Protein AF-A0A2N4YPW1-F1 (afdb_monomer_lite)

Organism: Klebsiella variicola (NCBI:txid244366)

pLDDT: mean 85.92, std 11.9, range [47.88, 98.12]

Secondary structure (DSSP, 8-state):
-------PPPPPGGGG----TTHHHHHHHHHHHHHTT-B---HHHHHHHHHHHHS--S-HHHHHHHHHHHHHHHHHHHHHHBTPPPHHHHHHSHHHHTT--HHHHHHHHHHH--HHHHHHHHHHHHHHHHHTTTS-HHHHHHHHHHHHHHGGGS----SS-------

Sequence (167 aa):
MTNTKPTATPLPLWQYWRGLGGWNFYFLVKFALLWAGYLNFHPMLNLVFLAFLLVPIPREKLHRIRHWIAIPLGFALFWHDTWLPGPETLLSQGSQIAGFSASYIWDLIVRFINWSMVGAFFVLLVLWLFISQWLRVTVFVSAMVVWLAVSPLLPAFTLWPAGQPTT

Radius of gyration: 23.13 Å; chains: 1; bounding box: 77×64×52 Å

InterPro domains:
  IPR017744 Cellulose biosynthesis protein BcsG [PF11658] (23-152)

Structure (mmCIF, N/CA/C/O backbone):
data_AF-A0A2N4YPW1-F1
#
_entry.id   AF-A0A2N4YPW1-F1
#
loop_
_atom_site.group_PDB
_atom_site.id
_atom_site.type_symbol
_atom_site.label_atom_id
_atom_site.label_alt_id
_atom_site.label_comp_id
_atom_site.label_asym_id
_atom_site.label_entity_id
_atom_site.label_seq_id
_atom_site.pdbx_PDB_ins_code
_atom_site.Cartn_x
_atom_site.Cartn_y
_atom_site.Cartn_z
_atom_site.occupancy
_atom_site.B_iso_or_equiv
_atom_site.auth_seq_id
_atom_site.auth_comp_id
_atom_site.auth_asym_id
_atom_site.auth_atom_id
_atom_site.pdbx_PDB_model_num
ATOM 1 N N . MET A 1 1 ? -47.068 27.336 13.113 1.00 47.88 1 MET A N 1
ATOM 2 C CA . MET A 1 1 ? -46.663 25.924 13.283 1.00 47.88 1 MET A CA 1
ATOM 3 C C . MET A 1 1 ? -45.148 25.853 13.145 1.00 47.88 1 MET A C 1
ATOM 5 O O . MET A 1 1 ? -44.639 25.978 12.038 1.00 47.88 1 MET A O 1
ATOM 9 N N . THR A 1 2 ? -44.416 25.791 14.257 1.00 53.31 2 THR A N 1
ATOM 10 C CA . THR A 1 2 ? -42.949 25.708 14.262 1.00 53.31 2 THR A CA 1
ATOM 11 C C . THR A 1 2 ? -42.535 24.248 14.074 1.00 53.31 2 THR A C 1
ATOM 13 O O . THR A 1 2 ? -42.841 23.395 14.898 1.00 53.31 2 THR A O 1
ATOM 16 N N . ASN A 1 3 ? -41.884 23.943 12.950 1.00 49.34 3 ASN A N 1
ATOM 17 C CA . ASN A 1 3 ? -41.341 22.615 12.665 1.00 49.34 3 ASN A CA 1
ATOM 18 C C . ASN A 1 3 ? -40.117 22.384 13.568 1.00 49.34 3 ASN A C 1
ATOM 20 O O . ASN A 1 3 ? -39.027 22.892 13.296 1.00 49.34 3 ASN A O 1
ATOM 24 N N . THR A 1 4 ? -40.290 21.657 14.669 1.00 55.31 4 THR A N 1
ATOM 25 C CA . THR A 1 4 ? -39.181 21.177 15.495 1.00 55.31 4 THR A CA 1
ATOM 26 C C . THR A 1 4 ? -38.443 20.084 14.726 1.00 55.31 4 THR A C 1
ATOM 28 O O . THR A 1 4 ? -38.897 18.947 14.631 1.00 55.31 4 THR A O 1
ATOM 31 N N . LYS A 1 5 ? -37.287 20.427 14.140 1.00 57.72 5 LYS A N 1
ATOM 32 C CA . LYS A 1 5 ? -36.353 19.422 13.618 1.00 57.72 5 LYS A CA 1
ATOM 33 C C . LYS A 1 5 ? -35.939 18.516 14.784 1.00 57.72 5 LYS A C 1
ATOM 35 O O . LYS A 1 5 ? -35.409 19.043 15.763 1.00 57.72 5 LYS A O 1
ATOM 40 N N . PRO A 1 6 ? -36.151 17.193 14.707 1.00 55.25 6 PRO A N 1
ATOM 41 C CA . PRO A 1 6 ? -35.706 16.300 15.759 1.00 55.25 6 PRO A CA 1
ATOM 42 C C . PRO A 1 6 ? -34.177 16.349 15.813 1.00 55.25 6 PRO A C 1
ATOM 44 O O . PRO A 1 6 ? -33.496 16.092 14.818 1.00 55.25 6 PRO A O 1
ATOM 47 N N . THR A 1 7 ? -33.639 16.728 16.971 1.00 59.44 7 THR A N 1
ATOM 48 C CA . THR A 1 7 ? -32.210 16.644 17.269 1.00 59.44 7 THR A CA 1
ATOM 49 C C . THR A 1 7 ? -31.810 15.176 17.176 1.00 59.44 7 THR A C 1
ATOM 51 O O . THR A 1 7 ? -32.179 14.375 18.033 1.00 59.44 7 THR A O 1
ATOM 54 N N . ALA A 1 8 ? -31.116 14.808 16.098 1.00 63.16 8 ALA A N 1
ATOM 55 C CA . ALA A 1 8 ? -30.652 13.447 15.877 1.00 63.16 8 ALA A CA 1
ATOM 56 C C . ALA A 1 8 ? -29.772 13.007 17.054 1.00 63.16 8 ALA A C 1
ATOM 58 O O . ALA A 1 8 ? -28.775 13.656 17.377 1.00 63.16 8 ALA A O 1
ATOM 59 N N . THR A 1 9 ? -30.156 11.914 17.707 1.00 66.88 9 THR A N 1
ATOM 60 C CA . THR A 1 9 ? -29.390 11.300 18.790 1.00 66.88 9 THR A CA 1
ATOM 61 C C . THR A 1 9 ? -28.016 10.892 18.244 1.00 66.88 9 THR A C 1
ATOM 63 O O . THR A 1 9 ? -27.961 10.243 17.195 1.00 66.88 9 THR A O 1
ATOM 66 N N . PRO A 1 10 ? -26.896 11.279 18.882 1.00 64.94 10 PRO A N 1
ATOM 67 C CA . PRO A 1 10 ? -25.575 10.901 18.399 1.00 64.94 10 PRO A CA 1
ATOM 68 C C . PRO A 1 10 ? -25.441 9.375 18.403 1.00 64.94 10 PRO A C 1
ATOM 70 O O . PRO A 1 10 ? -25.658 8.721 19.422 1.00 64.94 10 PRO A O 1
ATOM 73 N N . LEU A 1 11 ? -25.107 8.812 17.241 1.00 64.81 11 LEU A N 1
ATOM 74 C CA . LEU A 1 11 ? -24.926 7.374 17.065 1.00 64.81 11 LEU A CA 1
ATOM 75 C C . LEU A 1 11 ? -23.755 6.854 17.929 1.00 64.81 11 LEU A C 1
ATOM 77 O O . LEU A 1 11 ? -22.749 7.564 18.068 1.00 64.81 11 LEU A O 1
ATOM 81 N N . PRO A 1 12 ? -23.845 5.631 18.491 1.00 73.00 12 PRO A N 1
ATOM 82 C CA . PRO A 1 12 ? -22.779 5.015 19.281 1.00 73.00 12 PRO A CA 1
ATOM 83 C C . PRO A 1 12 ? -21.453 4.923 18.513 1.00 73.00 12 PRO A C 1
ATOM 85 O O . PRO A 1 12 ? -21.420 4.590 17.329 1.00 73.00 12 PRO A O 1
ATOM 88 N N . LEU A 1 13 ? -20.334 5.159 19.212 1.00 68.06 13 LEU A N 1
ATOM 89 C CA . LEU A 1 13 ? -18.996 5.288 18.612 1.00 68.06 13 LEU A CA 1
ATOM 90 C C . LEU A 1 13 ? -18.556 4.072 17.773 1.00 68.06 13 LEU A C 1
ATOM 92 O O . LEU A 1 13 ? -17.832 4.226 16.790 1.00 68.06 13 LEU A O 1
ATOM 96 N N . TRP A 1 14 ? -19.033 2.875 18.125 1.00 68.88 14 TRP A N 1
ATOM 97 C CA . TRP A 1 14 ?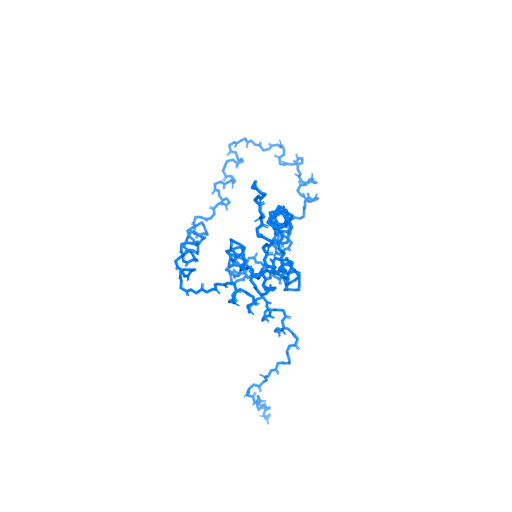 -18.825 1.627 17.381 1.00 68.88 14 TRP A CA 1
ATOM 98 C C . TRP A 1 14 ? -19.311 1.700 15.919 1.00 68.88 14 TRP A C 1
ATOM 100 O O . TRP A 1 14 ? -18.665 1.144 15.034 1.00 68.88 14 TRP A O 1
ATOM 110 N N . GLN A 1 15 ? -20.389 2.435 15.624 1.00 72.00 15 GLN A N 1
ATOM 111 C CA . GLN A 1 15 ? -20.922 2.543 14.257 1.00 72.00 15 GLN A CA 1
ATOM 112 C C . GLN A 1 15 ? -20.020 3.348 13.308 1.00 72.00 15 GLN A C 1
ATOM 114 O O . GLN A 1 15 ? -20.163 3.236 12.090 1.00 72.00 15 GLN A O 1
ATOM 119 N N . TYR A 1 16 ? -19.061 4.118 13.834 1.00 75.69 16 TYR A N 1
ATOM 120 C CA . TYR A 1 16 ? -18.086 4.846 13.014 1.00 75.69 16 TYR A CA 1
ATOM 121 C C . TYR A 1 16 ? -16.876 3.995 12.608 1.00 75.69 16 TYR A C 1
ATOM 123 O O . TYR A 1 16 ? -16.068 4.437 11.785 1.00 75.69 16 TYR A O 1
ATOM 131 N N . TRP A 1 17 ? -16.750 2.773 13.138 1.00 71.75 17 TRP A N 1
ATOM 132 C CA . TRP A 1 17 ? -15.722 1.821 12.723 1.00 71.75 17 TRP A CA 1
ATOM 133 C C . TRP A 1 17 ? -16.098 1.207 11.378 1.00 71.75 17 TRP A C 1
ATOM 135 O O . TRP A 1 17 ? -16.745 0.162 11.274 1.00 71.75 17 TRP A O 1
ATOM 145 N N . ARG A 1 18 ? -15.690 1.897 10.316 1.00 76.62 18 ARG A N 1
ATOM 146 C CA . ARG A 1 18 ? -15.803 1.416 8.940 1.00 76.62 18 ARG A CA 1
ATOM 147 C C . ARG A 1 18 ? -14.601 0.539 8.608 1.00 76.62 18 ARG A C 1
ATOM 149 O O . ARG A 1 18 ? -13.479 0.847 8.996 1.00 76.62 18 ARG A O 1
ATOM 156 N N . GLY A 1 19 ? -14.839 -0.548 7.875 1.00 79.31 19 GLY A N 1
ATOM 157 C CA . GLY A 1 19 ? -13.753 -1.377 7.349 1.00 79.31 19 GLY A CA 1
ATOM 158 C C . GLY A 1 19 ? -12.850 -0.595 6.386 1.00 79.31 19 GLY A C 1
ATOM 159 O O . GLY A 1 19 ? -13.204 0.492 5.931 1.00 79.31 19 GLY A O 1
ATOM 160 N N . LEU A 1 20 ? -11.702 -1.174 6.024 1.00 84.81 20 LEU A N 1
ATOM 161 C CA . LEU A 1 20 ? -10.720 -0.542 5.128 1.00 84.81 20 LEU A CA 1
ATOM 162 C C . LEU A 1 20 ? -11.257 -0.254 3.712 1.00 84.81 20 LEU A C 1
ATOM 164 O O . LEU A 1 20 ? -10.650 0.514 2.968 1.00 84.81 20 LEU A O 1
ATOM 168 N N . GLY A 1 21 ? -12.375 -0.867 3.310 1.00 88.38 21 GLY A N 1
ATOM 169 C CA . GLY A 1 21 ? -12.915 -0.729 1.956 1.00 88.38 21 GLY A CA 1
ATOM 170 C C . GLY A 1 21 ? -11.899 -1.197 0.910 1.00 88.38 21 GLY A C 1
ATOM 171 O O . GLY A 1 21 ? -11.329 -2.281 1.048 1.00 88.38 21 GLY A O 1
ATOM 172 N N . GLY A 1 22 ? -11.640 -0.366 -0.104 1.00 90.44 22 GLY A N 1
ATOM 173 C CA . GLY A 1 22 ? -10.656 -0.646 -1.158 1.00 90.44 22 GLY A CA 1
ATOM 174 C C . GLY A 1 22 ? -9.214 -0.793 -0.659 1.00 90.44 22 GLY A C 1
ATOM 175 O O . GLY A 1 22 ? -8.416 -1.474 -1.296 1.00 90.44 22 GLY A O 1
ATOM 176 N N . TRP A 1 23 ? -8.881 -0.261 0.522 1.00 94.94 23 TRP A N 1
ATOM 177 C CA . TRP A 1 23 ? -7.551 -0.450 1.108 1.00 94.94 23 TRP A CA 1
ATOM 178 C C . TRP A 1 23 ? -7.258 -1.905 1.494 1.00 94.94 23 TRP A C 1
ATOM 180 O O . TRP A 1 23 ? -6.093 -2.278 1.591 1.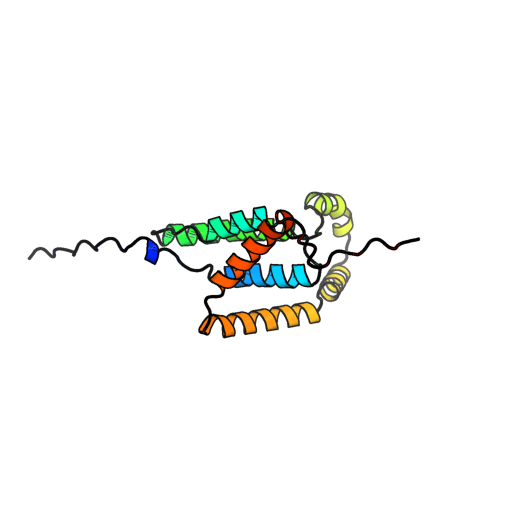00 94.94 23 TRP A O 1
ATOM 190 N N . ASN A 1 24 ? -8.285 -2.751 1.656 1.00 95.94 24 ASN A N 1
ATOM 191 C CA . ASN A 1 24 ? -8.073 -4.192 1.815 1.00 95.94 24 ASN A CA 1
ATOM 192 C C . ASN A 1 24 ? -7.306 -4.764 0.620 1.00 95.94 24 ASN A C 1
ATOM 194 O O . ASN A 1 24 ? -6.357 -5.517 0.803 1.00 95.94 24 ASN A O 1
ATOM 198 N N . PHE A 1 25 ? -7.691 -4.365 -0.593 1.00 96.88 25 PHE A N 1
ATOM 199 C CA . PHE A 1 25 ? -7.056 -4.840 -1.812 1.00 96.88 25 PHE A CA 1
ATOM 200 C C . PHE A 1 25 ? -5.599 -4.378 -1.915 1.00 96.88 25 PHE A C 1
ATOM 202 O O . PHE A 1 25 ? -4.733 -5.177 -2.251 1.00 96.88 25 PHE A O 1
ATOM 209 N N . TYR A 1 26 ? -5.302 -3.136 -1.521 1.00 96.69 26 TYR A N 1
ATOM 210 C CA . TYR A 1 26 ? -3.925 -2.633 -1.429 1.00 96.69 26 TYR A CA 1
ATOM 211 C C . TYR A 1 26 ? -3.030 -3.534 -0.561 1.00 96.69 26 TYR A C 1
ATOM 213 O O . TYR A 1 26 ? -1.944 -3.923 -0.990 1.00 96.69 26 TYR A O 1
ATOM 221 N N . PHE A 1 27 ? -3.491 -3.917 0.634 1.00 97.19 27 PHE A N 1
ATOM 222 C CA . PHE A 1 27 ? -2.723 -4.818 1.496 1.00 97.19 27 PHE A CA 1
ATOM 223 C C . PHE A 1 27 ? -2.644 -6.239 0.930 1.00 97.19 27 PHE A C 1
ATOM 225 O O . PHE A 1 27 ? -1.578 -6.839 0.991 1.00 97.19 27 PHE A O 1
ATOM 232 N N . LEU A 1 28 ? -3.716 -6.765 0.327 1.00 97.56 28 LEU A N 1
ATOM 233 C CA . LEU A 1 28 ? -3.682 -8.074 -0.340 1.00 97.56 28 LEU A CA 1
ATOM 234 C C . LEU A 1 28 ? -2.642 -8.123 -1.463 1.00 97.56 28 LEU A C 1
ATOM 236 O O . LEU A 1 28 ? -1.898 -9.095 -1.556 1.00 97.56 28 LEU A O 1
ATOM 240 N N . VAL A 1 29 ? -2.548 -7.064 -2.271 1.00 97.31 29 VAL A N 1
ATOM 241 C CA . VAL A 1 29 ? -1.513 -6.934 -3.305 1.00 97.31 29 VAL A CA 1
ATOM 242 C C . VAL A 1 29 ? -0.127 -6.931 -2.668 1.00 97.31 29 VAL A C 1
ATOM 244 O O . VAL A 1 29 ? 0.740 -7.681 -3.110 1.00 97.31 29 VAL A O 1
ATOM 247 N N . LYS A 1 30 ? 0.082 -6.163 -1.589 1.00 96.69 30 LYS A N 1
ATOM 248 C CA . LYS A 1 30 ? 1.352 -6.200 -0.847 1.00 96.69 30 LYS A CA 1
ATOM 249 C C . LYS A 1 30 ? 1.687 -7.596 -0.339 1.00 96.69 30 LYS A C 1
ATOM 251 O O . LYS A 1 30 ? 2.821 -8.028 -0.472 1.00 96.69 30 LYS A O 1
ATOM 256 N N . PHE A 1 31 ? 0.724 -8.319 0.214 1.00 96.75 31 PHE A N 1
ATOM 257 C CA . PHE A 1 31 ? 0.963 -9.668 0.717 1.00 96.75 31 PHE A CA 1
ATOM 258 C C . PHE A 1 31 ? 1.291 -10.659 -0.396 1.00 96.75 31 PHE A C 1
ATOM 260 O O . PHE A 1 31 ? 2.207 -11.459 -0.232 1.00 96.75 31 PHE A O 1
ATOM 267 N N . ALA A 1 32 ? 0.603 -10.578 -1.536 1.00 95.94 32 ALA A N 1
ATOM 268 C CA . ALA A 1 32 ? 0.917 -11.396 -2.703 1.00 95.94 32 ALA A CA 1
ATOM 269 C C . ALA A 1 32 ? 2.336 -11.115 -3.221 1.00 95.94 32 ALA A C 1
ATOM 271 O O . ALA A 1 32 ? 3.082 -12.046 -3.518 1.00 95.94 32 ALA A O 1
ATOM 272 N N . LEU A 1 33 ? 2.736 -9.842 -3.274 1.00 95.00 33 LEU A N 1
ATOM 273 C CA . LEU A 1 33 ? 4.078 -9.444 -3.698 1.00 95.00 33 LEU A CA 1
ATOM 274 C C . LEU A 1 33 ? 5.157 -9.819 -2.679 1.00 95.00 33 LEU A C 1
ATOM 276 O O . LEU A 1 33 ? 6.226 -10.265 -3.078 1.00 95.00 33 LEU A O 1
ATOM 280 N N . LEU A 1 34 ? 4.878 -9.681 -1.382 1.00 95.12 34 LEU A N 1
ATOM 281 C CA . LEU A 1 34 ? 5.755 -10.147 -0.308 1.00 95.12 34 LEU A CA 1
ATOM 282 C C . LEU A 1 34 ? 5.973 -11.658 -0.409 1.00 95.12 34 LEU A C 1
ATOM 284 O O . LEU A 1 34 ? 7.109 -12.116 -0.377 1.00 95.12 34 LEU A O 1
ATOM 288 N N . TRP A 1 35 ? 4.894 -12.423 -0.583 1.00 94.25 35 TRP A N 1
ATOM 289 C CA . TRP A 1 35 ? 4.960 -13.874 -0.750 1.00 94.25 35 TRP A CA 1
ATOM 290 C C . TRP A 1 35 ? 5.750 -14.278 -2.002 1.00 94.25 35 TRP A C 1
ATOM 292 O O . TRP A 1 35 ? 6.518 -15.234 -1.963 1.00 94.25 35 TRP A O 1
ATOM 302 N N . ALA A 1 36 ? 5.620 -13.513 -3.087 1.00 93.06 36 ALA A N 1
ATOM 303 C CA . ALA A 1 36 ? 6.393 -13.702 -4.311 1.00 93.06 36 ALA A CA 1
ATOM 304 C C . ALA A 1 36 ? 7.837 -13.151 -4.241 1.00 93.06 36 ALA A C 1
ATOM 306 O O . ALA A 1 36 ? 8.574 -13.266 -5.216 1.00 93.06 36 ALA A O 1
ATOM 307 N N . GLY A 1 37 ? 8.255 -12.555 -3.116 1.00 91.81 37 GLY A N 1
ATOM 308 C CA . GLY A 1 37 ? 9.614 -12.034 -2.912 1.00 91.81 37 GLY A CA 1
ATOM 309 C C . GLY A 1 37 ? 9.892 -10.654 -3.523 1.00 91.81 37 GLY A C 1
ATOM 310 O O . GLY A 1 37 ? 11.037 -10.213 -3.530 1.00 91.81 37 GLY A O 1
ATOM 311 N N . TYR A 1 38 ? 8.871 -9.943 -4.010 1.00 90.75 38 TYR A N 1
ATOM 312 C CA . TYR A 1 38 ? 9.007 -8.622 -4.643 1.00 90.75 38 TYR A CA 1
ATOM 313 C C . TYR A 1 38 ? 8.984 -7.442 -3.667 1.00 90.75 38 TYR A C 1
ATOM 315 O O . TYR A 1 38 ? 9.208 -6.311 -4.091 1.00 90.75 38 TYR A O 1
ATOM 323 N N . LEU A 1 39 ? 8.712 -7.662 -2.379 1.00 93.69 39 LEU A N 1
ATOM 324 C CA . LEU A 1 39 ? 8.688 -6.599 -1.370 1.00 93.69 39 LEU A CA 1
ATOM 325 C C . LEU A 1 39 ? 9.579 -6.935 -0.180 1.00 93.69 39 LEU A C 1
ATOM 327 O O . LEU A 1 39 ? 9.585 -8.066 0.304 1.00 93.69 39 LEU A O 1
ATOM 331 N N . ASN A 1 40 ? 10.252 -5.911 0.333 1.00 92.50 40 ASN A N 1
ATOM 332 C CA . ASN A 1 40 ? 10.837 -5.902 1.663 1.00 92.50 40 ASN A CA 1
ATOM 333 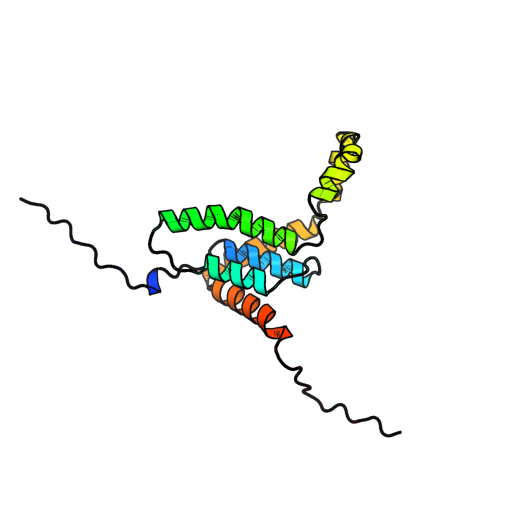C C . ASN A 1 40 ? 9.842 -5.206 2.602 1.00 92.50 40 ASN A C 1
ATOM 335 O O . ASN A 1 40 ? 9.833 -3.987 2.758 1.00 92.50 40 ASN A O 1
ATOM 339 N N . PHE A 1 41 ? 8.893 -5.982 3.122 1.00 92.12 41 PHE A N 1
ATOM 340 C CA . PHE A 1 41 ? 7.746 -5.439 3.842 1.00 92.12 41 PHE A CA 1
ATOM 341 C C . PHE A 1 41 ? 8.150 -4.905 5.218 1.00 92.12 41 PHE A C 1
ATOM 343 O O . PHE A 1 41 ? 8.600 -5.679 6.058 1.00 92.12 41 PHE A O 1
ATOM 350 N N . HIS A 1 42 ? 7.911 -3.616 5.478 1.00 94.12 42 HIS A N 1
ATOM 351 C CA . HIS A 1 42 ? 8.162 -2.989 6.779 1.00 94.12 42 HIS A CA 1
ATOM 352 C C . HIS A 1 42 ? 6.904 -3.064 7.658 1.00 94.12 42 HIS A C 1
ATOM 354 O O . HIS A 1 42 ? 5.987 -2.243 7.492 1.00 94.12 42 HIS A O 1
ATOM 360 N N . PRO A 1 43 ? 6.813 -4.000 8.624 1.00 93.06 43 PRO A N 1
ATOM 361 C CA . PRO A 1 43 ? 5.546 -4.277 9.291 1.00 93.06 43 PRO A CA 1
ATOM 362 C C . PRO A 1 43 ? 5.061 -3.115 10.154 1.00 93.06 43 PRO A C 1
ATOM 364 O O . PRO A 1 43 ? 3.874 -2.809 10.154 1.00 93.06 43 PRO A O 1
ATOM 367 N N . MET A 1 44 ? 5.975 -2.420 10.840 1.00 93.94 44 MET A N 1
ATOM 368 C CA . MET A 1 44 ? 5.622 -1.320 11.741 1.00 93.94 44 MET A CA 1
ATOM 369 C C . MET A 1 44 ? 5.018 -0.127 10.986 1.00 93.94 44 MET A C 1
ATOM 371 O O . MET A 1 44 ? 3.978 0.393 11.382 1.00 93.94 44 MET A O 1
ATOM 375 N N . LEU A 1 45 ? 5.616 0.277 9.860 1.00 94.50 45 LEU A N 1
ATOM 376 C CA . LEU A 1 45 ? 5.087 1.373 9.038 1.00 94.50 45 LEU A CA 1
ATOM 377 C C . LEU A 1 45 ? 3.722 1.015 8.437 1.00 94.50 45 LEU A C 1
ATOM 379 O O . LEU A 1 45 ? 2.800 1.832 8.439 1.00 94.50 45 LEU A O 1
ATOM 383 N N . ASN A 1 46 ? 3.561 -0.231 7.984 1.00 96.38 46 ASN A N 1
ATOM 384 C CA . ASN A 1 46 ? 2.284 -0.734 7.485 1.00 96.38 46 ASN A CA 1
ATOM 385 C C . ASN A 1 46 ? 1.225 -0.849 8.593 1.00 96.38 46 ASN A C 1
ATOM 387 O O . ASN A 1 46 ? 0.053 -0.585 8.327 1.00 96.38 46 ASN A O 1
ATOM 391 N N . LEU A 1 47 ? 1.617 -1.162 9.831 1.00 95.25 47 LEU A N 1
ATOM 392 C CA . LEU A 1 47 ? 0.731 -1.181 10.996 1.00 95.25 47 LEU A CA 1
ATOM 393 C C . LEU A 1 47 ? 0.266 0.230 11.376 1.00 95.25 47 LEU A C 1
ATOM 395 O O . LEU A 1 47 ? -0.922 0.435 11.618 1.00 95.25 47 LEU A O 1
ATOM 399 N N . VAL A 1 48 ? 1.166 1.217 11.369 1.00 95.50 48 VAL A N 1
ATOM 400 C CA . VAL A 1 48 ? 0.811 2.629 11.597 1.00 95.50 48 VAL A CA 1
ATOM 401 C C . VAL A 1 48 ? -0.141 3.128 10.508 1.00 95.50 48 VAL A C 1
ATOM 403 O O . VAL A 1 48 ? -1.150 3.767 10.813 1.00 95.50 48 VAL A O 1
ATOM 406 N N . PHE A 1 49 ? 0.121 2.790 9.243 1.00 96.50 49 PHE A N 1
ATOM 407 C CA . PHE A 1 49 ? -0.770 3.134 8.136 1.00 96.50 49 PHE A CA 1
ATOM 408 C C . PHE A 1 49 ? -2.142 2.452 8.258 1.00 96.50 49 PHE A C 1
ATOM 410 O O . PHE A 1 49 ? -3.177 3.098 8.087 1.00 96.50 49 PHE A O 1
ATOM 417 N N . LEU A 1 50 ? -2.170 1.169 8.624 1.00 96.06 50 LEU A N 1
ATOM 418 C CA . LEU A 1 50 ? -3.399 0.430 8.910 1.00 96.06 50 LEU A CA 1
ATOM 419 C C . LEU A 1 50 ? -4.204 1.097 10.035 1.00 96.06 50 LEU A C 1
ATOM 421 O O . LEU A 1 50 ? -5.409 1.311 9.884 1.00 96.06 50 LEU A O 1
ATOM 425 N N . ALA A 1 51 ? -3.543 1.459 11.137 1.00 93.44 51 ALA A N 1
ATOM 426 C CA . ALA A 1 51 ? -4.168 2.150 12.258 1.00 93.44 51 ALA A CA 1
ATOM 427 C C . ALA A 1 51 ? -4.767 3.487 11.803 1.00 93.44 51 ALA A C 1
ATOM 429 O O . ALA A 1 51 ? -5.948 3.735 12.038 1.00 93.44 51 ALA A O 1
ATOM 430 N N . PHE A 1 52 ? -4.008 4.297 11.058 1.00 93.44 52 PHE A N 1
ATOM 431 C CA . PHE A 1 52 ? -4.483 5.554 10.474 1.00 93.44 52 PHE A CA 1
ATOM 432 C C . PHE A 1 52 ? -5.753 5.378 9.620 1.00 93.44 52 PHE A C 1
ATOM 434 O O . PHE A 1 52 ? -6.679 6.191 9.699 1.00 93.44 52 PHE A O 1
ATOM 441 N N . LEU A 1 53 ? -5.837 4.302 8.834 1.00 92.12 53 LEU A N 1
ATOM 442 C CA . LEU A 1 53 ? -7.015 3.993 8.018 1.00 92.12 53 LEU A CA 1
ATOM 443 C C . LEU A 1 53 ? -8.222 3.517 8.840 1.00 92.12 53 LEU A C 1
ATOM 445 O O . LEU A 1 53 ? -9.363 3.804 8.462 1.00 92.12 53 LEU A O 1
ATOM 449 N N . LEU A 1 54 ? -7.986 2.800 9.939 1.00 90.69 54 LEU A N 1
ATOM 450 C CA . LEU A 1 54 ? -9.031 2.234 10.796 1.00 90.69 54 LEU A CA 1
ATOM 451 C C . LEU A 1 54 ? -9.609 3.223 11.808 1.00 90.69 54 LEU A C 1
ATOM 453 O O . LEU A 1 54 ? -10.734 3.000 12.256 1.00 90.69 54 LEU A O 1
ATOM 457 N N . VAL A 1 55 ? -8.888 4.299 12.147 1.00 88.12 55 VAL A N 1
ATOM 458 C CA . VAL A 1 55 ? -9.367 5.306 13.107 1.00 88.12 55 VAL A CA 1
ATOM 459 C C . VAL A 1 55 ? -10.797 5.749 12.735 1.00 88.12 55 VAL A C 1
ATOM 461 O O . VAL A 1 55 ? -11.023 6.217 11.606 1.00 88.12 55 VAL A O 1
ATOM 464 N N . PRO A 1 56 ? -11.773 5.594 13.655 1.00 82.06 56 PRO A N 1
ATOM 465 C CA . PRO A 1 56 ? -13.163 5.953 13.406 1.00 82.06 56 PRO A CA 1
ATOM 466 C C . PRO A 1 56 ? -13.305 7.477 13.367 1.00 82.06 56 PRO A C 1
ATOM 468 O O . PRO A 1 56 ? -12.882 8.181 14.283 1.00 82.06 56 PRO A O 1
ATOM 471 N N . ILE A 1 57 ? -13.915 8.008 12.306 1.00 79.50 57 ILE A N 1
ATOM 472 C CA . ILE A 1 57 ? -14.074 9.453 12.109 1.00 79.50 57 ILE A CA 1
ATOM 473 C C . ILE A 1 57 ? -15.555 9.766 11.858 1.00 79.50 57 ILE A C 1
ATOM 475 O O . ILE A 1 57 ? -16.040 9.510 10.771 1.00 79.50 57 ILE A O 1
ATOM 479 N N . PRO A 1 58 ? -16.299 10.389 12.785 1.00 72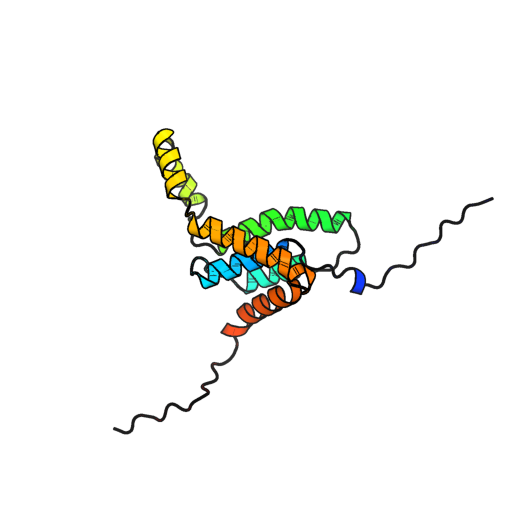.44 58 PRO A N 1
ATOM 480 C CA . PRO A 1 58 ? -17.747 10.573 12.619 1.00 72.44 58 PRO A CA 1
ATOM 481 C C . PRO A 1 58 ? -18.184 11.423 11.413 1.00 72.44 58 PRO A C 1
ATOM 483 O O . PRO A 1 58 ? -19.318 11.327 10.952 1.00 72.44 58 PRO A O 1
ATOM 486 N N . ARG A 1 59 ? -17.305 12.298 10.902 1.00 80.44 59 ARG A N 1
ATOM 487 C CA . ARG A 1 59 ? -17.625 13.251 9.827 1.00 80.44 59 ARG A CA 1
ATOM 488 C C . ARG A 1 59 ? -17.268 12.692 8.448 1.00 80.44 59 ARG A C 1
ATOM 490 O O . ARG A 1 59 ? -16.091 12.509 8.140 1.00 80.44 59 ARG A O 1
ATOM 497 N N . GLU A 1 60 ? -18.255 12.603 7.555 1.00 77.06 60 GLU A N 1
ATOM 498 C CA . GLU A 1 60 ? -18.076 12.141 6.163 1.00 77.06 60 GLU A CA 1
ATOM 499 C C . GLU A 1 60 ? -17.015 12.921 5.371 1.00 77.06 60 GLU A C 1
ATOM 501 O O . GLU A 1 60 ? -16.223 12.348 4.623 1.00 77.06 60 GLU A O 1
ATOM 506 N N . LYS A 1 61 ? -16.954 14.248 5.551 1.00 82.88 61 LYS A N 1
ATOM 507 C CA . LYS A 1 61 ? -15.942 15.084 4.883 1.00 82.88 61 LYS A CA 1
ATOM 508 C C . LYS A 1 61 ? -14.525 14.696 5.304 1.00 82.88 61 LYS A C 1
ATOM 510 O O . LYS A 1 61 ? -13.630 14.618 4.469 1.00 82.88 61 LYS A O 1
ATOM 515 N N . LEU A 1 62 ? -14.339 14.421 6.593 1.00 81.50 62 LEU A N 1
ATOM 516 C CA . LEU A 1 62 ? -13.039 14.089 7.164 1.00 81.50 62 LEU A CA 1
ATOM 517 C C . LEU A 1 62 ? -12.622 12.659 6.784 1.00 81.50 62 LEU A C 1
ATOM 519 O O . LEU A 1 62 ? -11.453 12.417 6.497 1.00 81.50 62 LEU A O 1
ATOM 523 N N . HIS A 1 63 ? -13.589 11.750 6.626 1.00 81.12 63 HIS A N 1
ATOM 524 C CA . HIS A 1 63 ? -13.356 10.463 5.973 1.00 81.12 63 HIS A CA 1
ATOM 525 C C . HIS A 1 63 ? -12.846 10.615 4.538 1.00 81.12 63 HIS A C 1
ATOM 527 O O . HIS A 1 63 ? -11.888 9.942 4.164 1.00 81.12 63 HIS A O 1
ATOM 533 N N . ARG A 1 64 ? -13.449 11.485 3.720 1.00 84.50 64 ARG A N 1
ATOM 534 C CA . ARG A 1 64 ? -12.989 11.693 2.338 1.00 84.50 64 ARG A CA 1
ATOM 535 C C . ARG A 1 64 ? -11.573 12.269 2.301 1.00 84.50 64 ARG A C 1
ATOM 537 O O . ARG A 1 64 ? -10.735 11.746 1.575 1.00 84.50 64 ARG A O 1
ATOM 544 N N . ILE A 1 65 ? -11.296 13.283 3.125 1.00 87.19 65 ILE A N 1
ATOM 545 C CA . ILE A 1 65 ? -9.958 13.886 3.259 1.00 87.19 65 ILE A CA 1
ATOM 546 C C . ILE A 1 65 ? -8.920 12.833 3.664 1.00 87.19 65 ILE A C 1
ATOM 548 O O . ILE A 1 65 ? -7.851 12.778 3.065 1.00 87.19 65 ILE A O 1
ATOM 552 N N . ARG A 1 66 ? -9.250 11.940 4.608 1.00 89.25 66 ARG A N 1
ATOM 553 C CA . ARG A 1 66 ? -8.365 10.831 4.990 1.00 89.25 66 ARG A CA 1
ATOM 554 C C . ARG A 1 66 ? -7.961 9.988 3.785 1.00 89.25 66 ARG A C 1
ATOM 556 O O . ARG A 1 66 ? -6.793 9.660 3.671 1.00 89.25 66 ARG A O 1
ATOM 563 N N . HIS A 1 67 ? -8.888 9.650 2.887 1.00 89.00 67 HIS A N 1
ATOM 564 C CA . HIS A 1 67 ? -8.553 8.856 1.698 1.00 89.00 67 HIS A CA 1
ATOM 565 C C . HIS A 1 67 ? -7.675 9.639 0.720 1.00 89.00 67 HIS A C 1
ATOM 567 O O . HIS A 1 67 ? -6.728 9.071 0.189 1.00 89.00 67 HIS A O 1
ATOM 573 N N . TRP A 1 68 ? -7.921 10.940 0.548 1.00 91.19 68 TRP A N 1
ATOM 574 C CA . TRP A 1 68 ? -7.060 11.804 -0.264 1.00 91.19 68 TRP A CA 1
ATOM 575 C C . TRP A 1 68 ? -5.626 11.887 0.257 1.00 91.19 68 TRP A C 1
ATOM 577 O O . TRP A 1 68 ? -4.709 11.899 -0.550 1.00 91.19 68 TRP A O 1
ATOM 587 N N . ILE A 1 69 ? -5.430 11.907 1.578 1.00 92.31 69 ILE A N 1
ATOM 588 C CA . ILE A 1 69 ? -4.098 11.872 2.208 1.00 92.31 69 ILE A CA 1
ATOM 589 C C . ILE A 1 69 ? -3.516 10.452 2.185 1.00 92.31 69 ILE A C 1
ATOM 591 O O . ILE A 1 69 ? -2.317 10.259 2.005 1.00 92.31 69 ILE A O 1
ATOM 595 N N . ALA A 1 70 ? -4.364 9.440 2.349 1.00 93.31 70 ALA A N 1
ATOM 596 C CA . ALA A 1 70 ? -3.939 8.052 2.368 1.00 93.31 70 ALA A CA 1
ATOM 597 C C . ALA A 1 70 ? -3.431 7.581 1.004 1.00 93.31 70 ALA A C 1
ATOM 599 O O . ALA A 1 70 ? -2.531 6.757 0.982 1.00 93.31 70 ALA A O 1
ATOM 600 N N . ILE A 1 71 ? -3.960 8.090 -0.115 1.00 94.38 71 ILE A N 1
ATOM 601 C CA . ILE A 1 71 ? -3.482 7.756 -1.470 1.00 94.38 71 ILE A CA 1
ATOM 602 C C . ILE A 1 71 ? -1.976 8.035 -1.636 1.00 94.38 71 ILE A C 1
ATOM 604 O O . ILE A 1 71 ? -1.242 7.078 -1.890 1.00 94.38 71 ILE A O 1
ATOM 608 N N . PRO A 1 72 ? -1.473 9.275 -1.460 1.00 95.31 72 PRO A N 1
ATOM 609 C CA . PRO A 1 72 ? -0.047 9.553 -1.590 1.00 95.31 72 PRO A CA 1
ATOM 610 C C . PRO A 1 72 ? 0.773 8.842 -0.512 1.00 95.31 72 PRO A C 1
ATOM 612 O O . PRO A 1 72 ? 1.841 8.322 -0.820 1.00 95.31 72 PRO A O 1
ATOM 615 N N . LEU A 1 73 ? 0.269 8.744 0.724 1.00 95.12 73 LEU A N 1
ATOM 616 C CA . LEU A 1 73 ? 0.973 8.041 1.800 1.00 95.12 73 LEU A CA 1
ATOM 617 C C . LEU A 1 73 ? 1.112 6.537 1.518 1.00 95.12 73 LEU A C 1
ATOM 619 O O . LEU A 1 73 ? 2.172 5.959 1.729 1.00 95.12 73 LEU A O 1
ATOM 623 N N . GLY A 1 74 ? 0.055 5.910 1.008 1.00 95.12 74 GLY A N 1
ATOM 624 C CA . GLY A 1 74 ? 0.038 4.507 0.615 1.00 95.12 74 GLY A CA 1
ATOM 625 C C . GLY A 1 74 ? 0.959 4.247 -0.571 1.00 95.12 74 GLY A C 1
ATOM 626 O O . GLY A 1 74 ? 1.699 3.270 -0.552 1.00 95.12 74 GLY A O 1
ATOM 627 N N . PHE A 1 75 ? 0.984 5.139 -1.565 1.00 94.75 75 PHE A N 1
ATOM 628 C CA . PHE A 1 75 ? 1.931 5.032 -2.675 1.00 94.75 75 PHE A CA 1
ATOM 629 C C . PHE A 1 75 ? 3.383 5.163 -2.200 1.00 94.75 75 PHE A C 1
ATOM 631 O O . PHE A 1 75 ? 4.206 4.312 -2.525 1.00 94.75 75 PHE A O 1
ATOM 638 N N . ALA A 1 76 ? 3.686 6.172 -1.378 1.00 93.06 76 ALA A N 1
ATOM 639 C CA . ALA A 1 76 ? 5.020 6.368 -0.813 1.00 93.06 76 ALA A CA 1
ATOM 640 C C . ALA A 1 76 ? 5.465 5.160 0.023 1.00 93.06 76 ALA A C 1
ATOM 642 O O . ALA A 1 76 ? 6.583 4.674 -0.131 1.00 93.06 76 ALA A O 1
ATOM 643 N N . LEU A 1 77 ? 4.573 4.625 0.859 1.00 94.94 77 LEU A N 1
ATOM 644 C CA . LEU A 1 77 ? 4.860 3.446 1.668 1.00 94.94 77 LEU A CA 1
ATOM 645 C C . LEU A 1 77 ? 5.034 2.183 0.812 1.00 94.94 77 LEU A C 1
ATOM 647 O O . LEU A 1 77 ? 5.868 1.341 1.120 1.00 94.94 77 LEU A O 1
ATOM 651 N N . PHE A 1 78 ? 4.252 2.023 -0.255 1.00 95.12 78 PHE A N 1
ATOM 652 C CA . PHE A 1 78 ? 4.419 0.918 -1.198 1.00 95.12 78 PHE A CA 1
ATOM 653 C C . PHE A 1 78 ? 5.756 1.007 -1.938 1.00 95.12 78 PHE A C 1
ATOM 655 O O . PHE A 1 78 ? 6.455 0.002 -2.042 1.00 95.12 78 PHE A O 1
ATOM 662 N N . TRP A 1 79 ? 6.135 2.202 -2.398 1.00 92.31 79 TRP A N 1
ATOM 663 C CA . TRP A 1 79 ? 7.435 2.443 -3.023 1.00 92.31 79 TRP A CA 1
ATOM 664 C C . TRP A 1 79 ? 8.578 2.116 -2.063 1.00 92.31 79 TRP A C 1
ATOM 666 O O . TRP A 1 79 ? 9.503 1.414 -2.447 1.00 92.31 79 TRP A O 1
ATOM 676 N N . HIS A 1 80 ? 8.470 2.558 -0.808 1.00 91.94 80 HIS A N 1
ATOM 677 C CA . HIS A 1 80 ? 9.451 2.279 0.241 1.00 91.94 80 HIS A CA 1
ATOM 678 C C . HIS A 1 80 ? 9.591 0.782 0.559 1.00 91.94 80 HIS A C 1
ATOM 680 O O . HIS A 1 80 ? 10.683 0.313 0.857 1.00 91.94 80 HIS A O 1
ATOM 686 N N . ASP A 1 81 ? 8.498 0.016 0.501 1.00 92.44 81 ASP A N 1
ATOM 687 C CA . ASP A 1 81 ? 8.551 -1.445 0.662 1.00 92.44 81 ASP A CA 1
ATOM 688 C C . ASP A 1 81 ? 9.113 -2.160 -0.580 1.00 92.44 81 ASP A C 1
ATOM 690 O O . ASP A 1 81 ? 9.424 -3.351 -0.524 1.00 92.44 81 ASP A O 1
ATOM 694 N N . THR A 1 82 ? 9.216 -1.467 -1.715 1.00 89.38 82 THR A N 1
ATOM 695 C CA . THR A 1 82 ? 9.751 -2.031 -2.954 1.00 89.38 82 THR A CA 1
ATOM 696 C C . THR A 1 82 ? 11.250 -1.759 -3.057 1.00 89.38 82 THR A C 1
ATOM 698 O O . THR A 1 82 ? 11.783 -0.793 -2.529 1.00 89.38 82 THR A O 1
ATOM 701 N N . TRP A 1 83 ? 11.936 -2.592 -3.826 1.00 78.69 83 TRP A N 1
ATOM 702 C CA . TRP A 1 83 ? 13.356 -2.500 -4.161 1.00 78.69 83 TRP A CA 1
ATOM 703 C C . TRP A 1 83 ? 13.645 -1.422 -5.221 1.00 78.69 83 TRP A C 1
ATOM 705 O O . TRP A 1 83 ? 14.659 -1.487 -5.914 1.00 78.69 83 TRP A O 1
ATOM 715 N N . LEU A 1 84 ? 12.714 -0.486 -5.437 1.00 81.81 84 LEU A N 1
ATOM 716 C CA . LEU A 1 84 ? 12.816 0.474 -6.528 1.00 81.81 84 LEU A CA 1
ATOM 717 C C . LEU A 1 84 ? 13.887 1.529 -6.220 1.00 81.81 84 LEU A C 1
ATOM 719 O O . LEU A 1 84 ? 13.995 1.977 -5.076 1.00 81.81 84 LEU A O 1
ATOM 723 N N . PRO A 1 85 ? 14.650 1.963 -7.238 1.00 77.38 85 PRO A N 1
ATOM 724 C CA . PRO A 1 85 ? 15.608 3.049 -7.090 1.00 77.38 85 PRO A CA 1
ATOM 725 C C . PRO A 1 85 ? 14.949 4.321 -6.538 1.00 77.38 85 PRO A C 1
ATOM 727 O O . PRO A 1 85 ? 13.825 4.669 -6.910 1.00 77.38 85 PRO A O 1
ATOM 730 N N . GLY A 1 86 ? 15.661 5.033 -5.660 1.00 78.50 86 GLY A N 1
ATOM 731 C CA . GLY A 1 86 ? 15.208 6.316 -5.124 1.00 78.50 86 GLY A CA 1
ATOM 732 C C . GLY A 1 86 ? 15.066 7.381 -6.226 1.00 78.50 86 GLY A C 1
ATOM 733 O O . GLY A 1 86 ? 15.806 7.328 -7.217 1.00 78.50 86 GLY A O 1
ATOM 734 N N . PRO A 1 87 ? 14.150 8.361 -6.098 1.00 75.50 87 PRO A N 1
ATOM 735 C CA . PRO A 1 87 ? 13.922 9.400 -7.112 1.00 75.50 87 PRO A CA 1
ATOM 736 C C . PRO A 1 87 ? 15.194 10.141 -7.552 1.00 75.50 87 PRO A C 1
ATOM 738 O O . PRO A 1 87 ? 15.350 10.490 -8.719 1.00 75.50 87 PRO A O 1
ATOM 741 N N . GLU A 1 88 ? 16.139 10.335 -6.639 1.00 78.31 88 GLU A N 1
ATOM 742 C CA . GLU A 1 88 ? 17.447 10.944 -6.872 1.00 78.31 88 GLU A CA 1
ATOM 743 C C . GLU A 1 88 ? 18.305 10.175 -7.889 1.00 78.31 88 GLU A C 1
ATOM 745 O O . GLU A 1 88 ? 19.018 10.779 -8.695 1.00 78.31 88 GLU A O 1
ATOM 750 N N . THR A 1 89 ? 18.198 8.847 -7.919 1.00 76.94 89 THR A N 1
ATOM 751 C CA . THR A 1 89 ? 18.918 8.015 -8.894 1.00 76.94 89 THR A CA 1
ATOM 752 C C . THR A 1 89 ? 18.287 8.119 -10.280 1.00 76.94 89 THR A C 1
ATOM 754 O O . THR A 1 89 ? 19.001 8.201 -11.276 1.00 76.94 89 THR A O 1
ATOM 757 N N . LEU A 1 90 ? 16.957 8.238 -10.348 1.00 76.88 90 LEU A N 1
ATOM 758 C CA . LEU A 1 90 ? 16.232 8.480 -11.597 1.00 76.88 90 LEU A CA 1
ATOM 759 C C . LEU A 1 90 ? 16.547 9.867 -12.169 1.00 76.88 90 LEU A C 1
ATOM 761 O O . LEU A 1 90 ? 16.702 10.011 -13.377 1.00 76.88 90 LEU A O 1
ATOM 765 N N . LEU A 1 91 ? 16.678 10.883 -11.313 1.00 77.38 91 LEU A N 1
ATOM 766 C CA . LEU A 1 91 ? 17.011 12.248 -11.728 1.00 77.38 91 LEU A CA 1
ATOM 767 C C . LEU A 1 91 ? 18.472 12.385 -12.171 1.00 77.38 91 LEU A C 1
ATOM 769 O O . LEU A 1 91 ? 18.747 13.036 -13.176 1.00 77.38 91 LEU A O 1
ATOM 773 N N . SER A 1 92 ? 19.405 11.743 -11.467 1.00 76.88 92 SER A N 1
ATOM 774 C CA . SER A 1 92 ? 20.832 11.772 -11.823 1.00 76.88 92 SER A CA 1
ATOM 775 C C . SER A 1 92 ? 21.168 10.931 -13.060 1.00 76.88 92 SER A C 1
ATOM 777 O O . SER A 1 92 ? 22.067 11.301 -13.812 1.00 76.88 92 SER A O 1
ATOM 779 N N . GLN A 1 93 ? 20.417 9.856 -13.329 1.00 70.25 93 GLN A N 1
ATOM 780 C CA . GLN A 1 93 ? 20.503 9.087 -14.581 1.00 70.25 93 GLN A CA 1
ATOM 781 C C . GLN A 1 93 ? 19.554 9.609 -15.675 1.00 70.25 93 GLN A C 1
ATOM 783 O O . GLN A 1 93 ? 19.609 9.160 -16.820 1.00 70.25 93 GLN A O 1
ATOM 788 N N . GLY A 1 94 ? 18.708 10.596 -15.363 1.00 69.38 94 GLY A N 1
ATOM 789 C CA . GLY A 1 94 ? 17.683 11.121 -16.267 1.00 69.38 94 GLY A CA 1
ATOM 790 C C . GLY A 1 94 ? 18.244 11.742 -17.548 1.00 69.38 94 GLY A C 1
ATOM 791 O O . GLY A 1 94 ? 17.612 11.652 -18.599 1.00 69.38 94 GLY A O 1
ATOM 792 N N . SER A 1 95 ? 19.460 12.295 -17.502 1.00 68.56 95 SER A N 1
ATOM 793 C CA . SER A 1 95 ? 20.160 12.818 -18.685 1.00 68.56 95 SER A CA 1
ATOM 794 C C . SER A 1 95 ? 20.524 11.727 -19.700 1.00 68.56 95 SER A C 1
ATOM 796 O O . SER A 1 95 ? 20.543 11.998 -20.898 1.00 68.56 95 SER A O 1
ATOM 798 N N . GLN A 1 96 ? 20.752 10.487 -19.253 1.00 70.00 96 GLN A N 1
ATOM 799 C CA . GLN A 1 96 ? 21.010 9.336 -20.130 1.00 70.00 96 GLN A CA 1
ATOM 800 C C . GLN A 1 96 ? 19.712 8.802 -20.752 1.00 70.00 96 GLN A C 1
ATOM 802 O O . GLN A 1 96 ? 19.707 8.367 -21.901 1.00 70.00 96 GLN A O 1
ATOM 807 N N . ILE A 1 97 ? 18.599 8.901 -20.022 1.00 72.00 97 ILE A N 1
ATOM 808 C CA . ILE A 1 97 ? 17.262 8.495 -20.482 1.00 72.00 97 ILE A CA 1
ATOM 809 C C . ILE A 1 97 ? 16.699 9.508 -21.494 1.00 72.00 97 ILE A C 1
ATOM 811 O O . ILE A 1 97 ? 15.997 9.128 -22.428 1.00 72.00 97 ILE A O 1
ATOM 815 N N . ALA A 1 98 ? 17.050 10.793 -21.366 1.00 73.56 98 ALA A N 1
ATOM 816 C CA . ALA A 1 98 ? 16.624 11.854 -22.285 1.00 73.56 98 ALA A CA 1
ATOM 817 C C . ALA A 1 98 ? 17.119 11.664 -23.736 1.00 73.56 98 ALA A C 1
ATOM 819 O O . ALA A 1 98 ? 16.564 12.268 -24.651 1.00 73.56 98 ALA A O 1
ATOM 820 N N . GLY A 1 99 ? 18.136 10.822 -23.956 1.00 79.81 99 GLY A N 1
ATOM 821 C CA . GLY A 1 99 ? 18.630 10.454 -25.287 1.00 79.81 99 GLY A CA 1
ATOM 822 C C . GLY A 1 99 ? 17.904 9.271 -25.941 1.00 79.81 99 GLY A C 1
ATOM 823 O O . GLY A 1 99 ? 18.264 8.883 -27.052 1.00 79.81 99 GLY A O 1
ATOM 824 N N . PHE A 1 100 ? 16.918 8.658 -25.277 1.00 86.69 100 PHE A N 1
ATOM 825 C CA . PHE A 1 100 ? 16.225 7.482 -25.804 1.00 86.69 100 PHE A CA 1
ATOM 826 C C . PHE A 1 100 ? 15.266 7.839 -26.943 1.00 86.69 100 PHE A C 1
ATOM 828 O O . PHE A 1 100 ? 14.511 8.808 -26.877 1.00 86.69 100 PHE A O 1
ATOM 835 N N . SER A 1 101 ? 15.250 7.010 -27.989 1.00 89.44 101 SER A N 1
ATOM 836 C CA . SER A 1 101 ? 14.251 7.123 -29.051 1.00 89.44 101 SER A CA 1
ATOM 837 C C . SER A 1 101 ? 12.874 6.672 -28.552 1.00 89.44 101 SER A C 1
ATOM 839 O O . SER A 1 101 ? 12.754 5.773 -27.717 1.00 89.44 101 SER A O 1
ATOM 841 N N . ALA A 1 102 ? 11.805 7.252 -29.105 1.00 90.56 102 ALA A N 1
ATOM 842 C CA . ALA A 1 102 ? 10.433 6.888 -28.740 1.00 90.56 102 ALA A CA 1
ATOM 843 C C . ALA A 1 102 ? 10.121 5.398 -28.994 1.00 90.56 102 ALA A C 1
ATOM 845 O O . ALA A 1 102 ? 9.401 4.775 -28.216 1.00 90.56 102 ALA A O 1
ATOM 846 N N . SER A 1 103 ? 10.697 4.805 -30.048 1.00 92.06 103 SER A N 1
ATOM 847 C CA . SER A 1 103 ? 10.550 3.376 -30.352 1.00 92.06 103 SER A CA 1
ATOM 848 C C . SER A 1 103 ? 11.226 2.478 -29.314 1.00 92.06 103 SER A C 1
ATOM 850 O O . SER A 1 103 ? 10.672 1.444 -28.954 1.00 92.06 103 SER A O 1
ATOM 852 N N . TYR A 1 104 ? 12.386 2.883 -28.792 1.00 89.56 104 TYR A N 1
ATOM 853 C CA . TYR A 1 104 ? 13.068 2.158 -27.724 1.00 89.56 104 TYR A CA 1
ATOM 854 C C . TYR A 1 104 ? 12.309 2.257 -26.396 1.00 89.56 104 TYR A C 1
ATOM 856 O O . TYR A 1 104 ? 12.126 1.246 -25.724 1.00 89.56 104 TYR A O 1
ATOM 864 N N . ILE A 1 105 ? 11.788 3.440 -26.046 1.00 90.94 105 ILE A N 1
ATOM 865 C CA . ILE A 1 105 ? 10.937 3.609 -24.855 1.00 90.94 105 ILE A CA 1
ATOM 866 C C . ILE A 1 105 ? 9.715 2.683 -24.930 1.00 90.94 105 ILE A C 1
ATOM 868 O O . ILE A 1 105 ? 9.364 2.047 -23.938 1.00 90.94 105 ILE A O 1
ATOM 872 N N . TRP A 1 106 ? 9.091 2.565 -26.105 1.00 93.06 106 TRP A N 1
ATOM 873 C CA . TRP A 1 106 ? 7.970 1.649 -26.305 1.00 93.06 106 TRP A CA 1
ATOM 874 C C . TRP A 1 106 ? 8.361 0.181 -26.096 1.00 93.06 106 TRP A C 1
ATOM 876 O O . TRP A 1 106 ? 7.671 -0.537 -25.373 1.00 93.06 106 TRP A O 1
ATOM 886 N N . ASP A 1 107 ? 9.486 -0.256 -26.671 1.00 92.69 107 ASP A N 1
ATOM 887 C CA . ASP A 1 107 ? 10.004 -1.618 -26.476 1.00 92.69 107 ASP A CA 1
ATOM 888 C C . ASP A 1 107 ? 10.295 -1.901 -24.991 1.00 92.69 107 ASP A C 1
ATOM 890 O O . ASP A 1 107 ? 9.918 -2.956 -24.477 1.00 92.69 107 ASP A O 1
ATOM 894 N N . LEU A 1 108 ? 10.860 -0.931 -24.260 1.00 90.62 108 LEU A N 1
ATOM 895 C CA . LEU A 1 108 ? 11.070 -1.053 -22.815 1.00 90.62 108 LEU A CA 1
ATOM 896 C C . LEU A 1 108 ? 9.759 -1.204 -22.042 1.00 90.62 108 LEU A C 1
ATOM 898 O O . LEU A 1 108 ? 9.669 -2.080 -21.185 1.00 90.62 108 LEU A O 1
ATOM 902 N N . ILE A 1 109 ? 8.739 -0.395 -22.341 1.00 90.19 109 ILE A N 1
ATOM 903 C CA . ILE A 1 109 ? 7.434 -0.478 -21.666 1.00 90.19 109 ILE A CA 1
ATOM 904 C C . ILE A 1 109 ? 6.808 -1.860 -21.877 1.00 90.19 109 ILE A C 1
ATOM 906 O O . ILE A 1 109 ? 6.359 -2.488 -20.916 1.00 90.19 109 ILE A O 1
ATOM 910 N N . VAL A 1 110 ? 6.801 -2.352 -23.118 1.00 92.62 110 VAL A N 1
ATOM 911 C CA . VAL A 1 110 ? 6.207 -3.656 -23.449 1.00 92.62 110 VAL A CA 1
ATOM 912 C C . VAL A 1 110 ? 6.955 -4.794 -22.754 1.00 92.62 110 VAL A C 1
ATOM 914 O O . VAL A 1 110 ? 6.317 -5.709 -22.239 1.00 92.62 110 VAL A O 1
ATOM 917 N N . ARG A 1 111 ? 8.289 -4.730 -22.690 1.00 91.50 111 ARG A N 1
ATOM 918 C CA . ARG A 1 111 ? 9.114 -5.747 -22.014 1.00 91.50 111 ARG A CA 1
ATOM 919 C C . ARG A 1 111 ? 9.048 -5.673 -20.494 1.00 91.50 111 ARG A C 1
ATOM 921 O O . ARG A 1 111 ? 9.240 -6.689 -19.832 1.00 91.50 111 ARG A O 1
ATOM 928 N N . PHE A 1 112 ? 8.792 -4.491 -19.942 1.00 87.94 112 PHE A N 1
ATOM 929 C CA . PHE A 1 112 ? 8.640 -4.298 -18.504 1.00 87.94 112 PHE A CA 1
ATOM 930 C C . PHE A 1 112 ? 7.346 -4.936 -17.979 1.00 87.94 112 PHE A C 1
ATOM 932 O O . PHE A 1 112 ? 7.306 -5.433 -16.852 1.00 87.94 112 PHE A O 1
ATOM 939 N N . ILE A 1 113 ? 6.284 -4.951 -18.791 1.00 89.62 113 ILE A N 1
ATOM 940 C CA . ILE A 1 113 ? 5.000 -5.539 -18.405 1.00 89.62 113 ILE A CA 1
ATOM 941 C C . ILE A 1 113 ? 5.084 -7.067 -18.443 1.00 89.62 113 ILE A C 1
ATOM 943 O O . ILE A 1 113 ? 5.139 -7.697 -19.497 1.00 89.62 113 ILE A O 1
ATOM 947 N N . ASN A 1 114 ? 4.992 -7.680 -17.267 1.00 92.12 114 ASN A N 1
ATOM 948 C CA . ASN A 1 114 ? 4.820 -9.120 -17.139 1.00 92.12 114 ASN A CA 1
ATOM 949 C C . ASN A 1 114 ? 3.322 -9.485 -17.153 1.00 92.12 114 ASN A C 1
ATOM 951 O O . ASN A 1 114 ? 2.609 -9.268 -16.170 1.00 92.12 114 ASN A O 1
ATOM 955 N N . TRP A 1 115 ? 2.845 -10.083 -18.251 1.00 93.81 115 TRP A N 1
ATOM 956 C CA . TRP A 1 115 ? 1.438 -10.484 -18.412 1.00 93.81 115 TRP A CA 1
ATOM 957 C C . TRP A 1 115 ? 0.951 -11.493 -17.368 1.00 93.81 115 TRP A C 1
ATOM 959 O O . TRP A 1 115 ? -0.219 -11.452 -16.986 1.00 93.81 115 TRP A O 1
ATOM 969 N N . SER A 1 116 ? 1.831 -12.349 -16.847 1.00 94.44 116 SER A N 1
ATOM 970 C CA . SER A 1 116 ? 1.486 -13.266 -15.758 1.00 94.44 116 SER A CA 1
ATOM 971 C C . SER A 1 116 ? 1.190 -12.506 -14.464 1.00 94.44 116 SER A C 1
ATOM 973 O O . SER A 1 116 ? 0.234 -12.844 -13.768 1.00 94.44 116 SER A O 1
ATOM 975 N N . MET A 1 117 ? 1.942 -11.439 -14.158 1.00 92.88 117 MET A N 1
ATOM 976 C CA . MET A 1 117 ? 1.660 -10.580 -12.997 1.00 92.88 117 MET A CA 1
ATOM 977 C C . MET A 1 117 ? 0.359 -9.794 -13.177 1.00 92.88 117 MET A C 1
ATOM 979 O O . MET A 1 117 ? -0.416 -9.679 -12.228 1.00 92.88 117 MET A O 1
ATOM 983 N N . VAL A 1 118 ? 0.080 -9.305 -14.391 1.00 95.12 118 VAL A N 1
ATOM 984 C CA . VAL A 1 118 ? -1.196 -8.641 -14.714 1.00 95.12 118 VAL A CA 1
ATOM 985 C C . VAL A 1 118 ? -2.370 -9.606 -14.519 1.00 95.12 118 VAL A C 1
ATOM 987 O O . VAL A 1 118 ? -3.353 -9.257 -13.863 1.00 95.12 118 VAL A O 1
ATOM 990 N N . GLY A 1 119 ? -2.250 -10.837 -15.022 1.00 97.44 119 GLY A N 1
ATOM 991 C CA . GLY A 1 119 ? -3.244 -11.891 -14.820 1.00 97.44 119 GLY A CA 1
ATOM 992 C C . GLY A 1 119 ? -3.437 -12.238 -13.342 1.00 97.44 119 GLY A C 1
ATOM 993 O O . GLY A 1 119 ? -4.570 -12.288 -12.869 1.00 97.44 119 GLY A O 1
ATOM 994 N N . ALA A 1 120 ? -2.349 -12.398 -12.585 1.00 96.12 120 ALA A N 1
ATOM 995 C CA . ALA A 1 120 ? -2.406 -12.668 -11.148 1.00 96.12 120 ALA A CA 1
ATOM 996 C C . ALA A 1 120 ? -3.082 -11.527 -10.371 1.00 96.12 120 ALA A C 1
ATOM 998 O O . ALA A 1 120 ? -3.921 -11.781 -9.507 1.00 96.12 120 ALA A O 1
ATOM 999 N N . PHE A 1 121 ? -2.775 -10.272 -10.708 1.00 96.50 121 PHE A N 1
ATOM 1000 C CA . PHE A 1 121 ? -3.427 -9.101 -10.122 1.00 96.50 121 PHE A CA 1
ATOM 1001 C C . PHE A 1 121 ? -4.930 -9.078 -10.421 1.00 96.50 121 PHE A C 1
ATOM 1003 O O . PHE A 1 121 ? -5.734 -8.821 -9.524 1.00 96.50 121 PHE A O 1
ATOM 1010 N N . PHE A 1 122 ? -5.322 -9.390 -11.660 1.00 97.94 122 PHE A N 1
ATOM 1011 C CA . PHE A 1 122 ? -6.729 -9.482 -12.046 1.00 97.94 122 PHE A CA 1
ATOM 1012 C C . PHE A 1 122 ? -7.462 -10.600 -11.291 1.00 97.94 122 PHE A C 1
ATOM 1014 O O . PHE A 1 122 ? -8.537 -10.365 -10.740 1.00 97.94 122 PHE A O 1
ATOM 1021 N N . VAL A 1 123 ? -6.865 -11.791 -11.194 1.00 98.12 123 VAL A N 1
ATOM 1022 C CA . VAL A 1 123 ? -7.423 -12.907 -10.412 1.00 98.12 123 VAL A CA 1
ATOM 1023 C C . VAL A 1 123 ? -7.570 -12.516 -8.943 1.00 98.12 123 VAL A C 1
ATOM 1025 O O . VAL A 1 123 ? -8.628 -12.747 -8.358 1.00 98.12 123 VAL A O 1
ATOM 1028 N N . LEU A 1 124 ? -6.559 -11.870 -8.355 1.00 97.81 124 LEU A N 1
ATOM 1029 C CA . LEU A 1 124 ? -6.613 -11.391 -6.973 1.00 97.81 124 LEU A CA 1
ATOM 1030 C C . LEU A 1 124 ? -7.735 -10.362 -6.771 1.00 97.81 124 LEU A C 1
ATOM 1032 O O . LEU A 1 124 ? -8.429 -10.414 -5.757 1.00 97.81 124 LEU A O 1
ATOM 1036 N N . LEU A 1 125 ? -7.937 -9.453 -7.731 1.00 97.62 125 LEU A N 1
ATOM 1037 C CA . LEU A 1 125 ? -9.017 -8.465 -7.702 1.00 97.62 125 LEU A CA 1
ATOM 1038 C C . LEU A 1 125 ? -10.390 -9.141 -7.714 1.00 97.62 125 LEU A C 1
ATOM 1040 O O . LEU A 1 125 ? -11.222 -8.842 -6.858 1.00 97.62 125 LEU A O 1
ATOM 1044 N N . VAL A 1 126 ? -10.621 -10.068 -8.646 1.00 98.12 126 VAL A N 1
ATOM 1045 C CA . VAL A 1 126 ? -11.889 -10.808 -8.747 1.00 98.12 126 VAL A CA 1
ATOM 1046 C C . VAL A 1 126 ? -12.140 -11.627 -7.482 1.00 98.12 126 VAL A C 1
ATOM 1048 O O . VAL A 1 126 ? -13.232 -11.567 -6.916 1.00 98.12 126 VAL A O 1
ATOM 1051 N N . LEU A 1 127 ? -11.121 -12.339 -6.996 1.00 97.50 127 LEU A N 1
ATOM 1052 C CA . LEU A 1 127 ? -11.209 -13.141 -5.780 1.00 97.50 127 LEU A CA 1
ATOM 1053 C C . LEU A 1 127 ? -11.537 -12.273 -4.561 1.00 97.50 127 LEU A C 1
ATOM 1055 O O . LEU A 1 127 ? -12.396 -12.631 -3.757 1.00 97.50 127 LEU A O 1
ATOM 1059 N N . TRP A 1 128 ? -10.893 -11.112 -4.438 1.00 96.75 128 TRP A N 1
ATOM 1060 C CA . TRP A 1 128 ? -11.180 -10.164 -3.368 1.00 96.75 128 TRP A CA 1
ATOM 1061 C C . TRP A 1 128 ? -12.620 -9.645 -3.434 1.00 96.75 128 TRP A C 1
ATOM 1063 O O . TRP A 1 128 ? -13.300 -9.640 -2.405 1.00 96.75 128 TRP A O 1
ATOM 1073 N N . LEU A 1 129 ? -13.102 -9.242 -4.615 1.00 96.25 129 LEU A N 1
ATOM 1074 C CA . LEU A 1 129 ? -14.482 -8.777 -4.802 1.00 96.25 129 LEU A CA 1
ATOM 1075 C C . LEU A 1 129 ? -15.501 -9.863 -4.436 1.00 96.25 129 LEU A C 1
ATOM 1077 O O . LEU A 1 129 ? -16.488 -9.567 -3.767 1.00 96.25 129 LEU A O 1
ATOM 1081 N N . PHE A 1 130 ? -15.235 -11.109 -4.826 1.00 96.94 130 PHE A N 1
ATOM 1082 C CA . PHE A 1 130 ? -16.078 -12.266 -4.535 1.00 96.94 130 PHE A CA 1
ATOM 1083 C C . PHE A 1 130 ? -16.106 -12.605 -3.037 1.00 96.94 130 PHE A C 1
ATOM 1085 O O . PHE A 1 130 ? -17.170 -12.627 -2.425 1.00 96.94 130 PHE A O 1
ATOM 1092 N N . ILE A 1 131 ? -14.941 -12.773 -2.402 1.00 95.69 131 ILE A N 1
ATOM 1093 C CA . ILE A 1 131 ? -14.841 -13.124 -0.973 1.00 95.69 131 ILE A CA 1
ATOM 1094 C C . ILE A 1 131 ? -15.405 -12.017 -0.073 1.00 95.69 131 ILE A C 1
ATOM 1096 O O . ILE A 1 131 ? -15.998 -12.307 0.972 1.00 95.69 131 ILE A O 1
ATOM 1100 N N . SER A 1 132 ? -15.261 -10.751 -0.477 1.00 94.06 132 SER A N 1
ATOM 1101 C CA . SER A 1 132 ? -15.780 -9.603 0.279 1.00 94.06 132 SER A CA 1
ATOM 1102 C C . SER A 1 132 ? -17.306 -9.607 0.430 1.00 94.06 132 SER A C 1
ATOM 1104 O O . SER A 1 132 ? -17.824 -8.852 1.252 1.00 94.06 132 SER A O 1
ATOM 1106 N N . GLN A 1 133 ? -18.028 -10.448 -0.322 1.00 93.19 133 GLN A N 1
ATOM 1107 C CA . GLN A 1 133 ? -19.476 -10.623 -0.181 1.00 93.19 133 GLN A CA 1
ATOM 1108 C C . GLN A 1 133 ? -19.864 -11.417 1.074 1.00 93.19 133 GLN A C 1
ATOM 1110 O O . GLN A 1 133 ? -20.957 -11.221 1.602 1.00 93.19 133 GLN A O 1
ATOM 1115 N N . TRP A 1 134 ? -18.977 -12.282 1.575 1.00 95.12 134 TRP A N 1
ATOM 1116 C CA . TRP A 1 134 ? -19.260 -13.157 2.721 1.00 95.12 134 TRP A CA 1
ATOM 1117 C C . TRP A 1 134 ? -18.408 -12.841 3.938 1.00 95.12 134 TRP A C 1
ATOM 1119 O O . TRP A 1 134 ? -18.864 -12.965 5.074 1.00 95.12 134 TRP A O 1
ATOM 1129 N N . LEU A 1 135 ? -17.157 -12.442 3.709 1.00 93.44 135 LEU A N 1
ATOM 1130 C CA . LEU A 1 135 ? -16.170 -12.264 4.759 1.00 93.44 135 LEU A CA 1
ATOM 1131 C C . LEU A 1 135 ? -15.744 -10.806 4.871 1.00 93.44 135 LEU A C 1
ATOM 1133 O O . LEU A 1 135 ? -15.458 -10.122 3.887 1.00 93.44 135 LEU A O 1
ATOM 1137 N N . ARG A 1 136 ? -15.603 -10.336 6.113 1.00 92.31 136 ARG A N 1
ATOM 1138 C CA . ARG A 1 136 ? -15.002 -9.031 6.391 1.00 92.31 136 ARG A CA 1
ATOM 1139 C C . ARG A 1 136 ? -13.483 -9.130 6.227 1.00 92.31 136 ARG A C 1
ATOM 1141 O O . ARG A 1 136 ? -12.761 -9.324 7.202 1.00 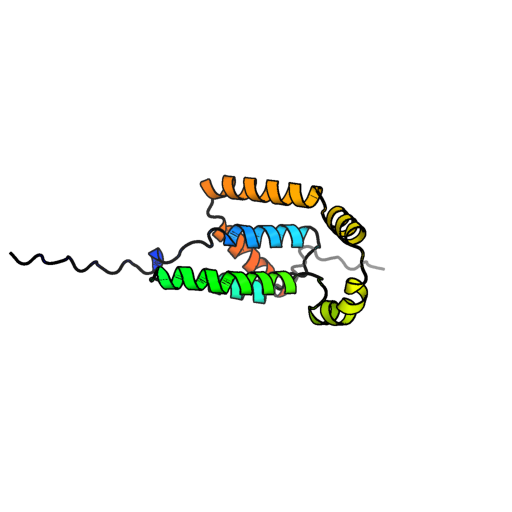92.31 136 ARG A O 1
ATOM 1148 N N . VAL A 1 137 ? -13.000 -8.938 4.998 1.00 94.38 137 VAL A N 1
ATOM 1149 C CA . VAL A 1 137 ? -11.571 -9.026 4.616 1.00 94.38 137 VAL A CA 1
ATOM 1150 C C . VAL A 1 137 ? -10.656 -8.185 5.515 1.00 94.38 137 VAL A C 1
ATOM 1152 O O . VAL A 1 137 ? -9.546 -8.598 5.829 1.00 94.38 137 VAL A O 1
ATOM 1155 N N . THR A 1 138 ? -11.145 -7.049 6.016 1.00 94.19 138 THR A N 1
ATOM 1156 C CA . THR A 1 138 ? -10.423 -6.197 6.975 1.00 94.19 138 THR A CA 1
ATOM 1157 C C . THR A 1 138 ? -9.946 -6.936 8.223 1.00 94.19 138 THR A C 1
ATOM 1159 O O . THR A 1 138 ? -8.884 -6.606 8.734 1.00 94.19 138 THR A O 1
ATOM 1162 N N . VAL A 1 139 ? -10.683 -7.937 8.711 1.00 94.31 139 VAL A N 1
ATOM 1163 C CA . VAL A 1 139 ? -10.250 -8.725 9.875 1.00 94.31 139 VAL A CA 1
ATOM 1164 C C . VAL A 1 139 ? -8.981 -9.510 9.540 1.00 94.31 139 VAL A C 1
ATOM 1166 O O . VAL A 1 139 ? -8.008 -9.447 10.283 1.00 94.31 139 VAL A O 1
ATOM 1169 N N . PHE A 1 140 ? -8.967 -10.175 8.385 1.00 95.38 140 PHE A N 1
ATOM 1170 C CA . PHE A 1 140 ? -7.831 -10.967 7.915 1.00 95.38 140 PHE A CA 1
ATOM 1171 C C . PHE A 1 140 ? -6.615 -10.098 7.601 1.00 95.38 140 PHE A C 1
ATOM 1173 O O . PHE A 1 140 ? -5.512 -10.409 8.039 1.00 95.38 140 PHE A O 1
ATOM 1180 N N . VAL A 1 141 ? -6.820 -8.979 6.899 1.00 96.56 141 VAL A N 1
ATOM 1181 C CA . VAL A 1 141 ? -5.746 -8.022 6.596 1.00 96.56 141 VAL A CA 1
ATOM 1182 C C . VAL A 1 141 ? -5.111 -7.511 7.886 1.00 96.56 141 VAL A C 1
ATOM 1184 O O . VAL A 1 141 ? -3.894 -7.581 8.029 1.00 96.56 141 VAL A O 1
ATOM 1187 N N . SER A 1 142 ? -5.919 -7.057 8.847 1.00 95.81 142 SER A N 1
ATOM 1188 C CA . SER A 1 142 ? -5.406 -6.547 10.119 1.00 95.81 142 SER A CA 1
ATOM 1189 C C . SER A 1 142 ? -4.665 -7.614 10.915 1.00 95.81 142 SER A C 1
ATOM 1191 O O . SER A 1 142 ? -3.570 -7.349 11.406 1.00 95.81 142 SER A O 1
ATOM 1193 N N . ALA A 1 143 ? -5.223 -8.826 11.005 1.00 96.56 143 ALA A N 1
ATOM 1194 C CA . ALA A 1 143 ? -4.571 -9.943 11.681 1.00 96.56 143 ALA A CA 1
ATOM 1195 C C . ALA A 1 143 ? -3.211 -10.261 11.051 1.00 96.56 143 ALA A C 1
ATOM 1197 O O . ALA A 1 143 ? -2.243 -10.468 11.775 1.00 96.56 143 ALA A O 1
ATOM 1198 N N . MET A 1 144 ? -3.112 -10.233 9.720 1.00 96.19 144 MET A N 1
ATOM 1199 C CA . MET A 1 144 ? -1.866 -10.535 9.025 1.00 96.19 144 MET A CA 1
ATOM 1200 C C . MET A 1 144 ? -0.817 -9.429 9.184 1.00 96.19 144 MET A C 1
ATOM 1202 O O . MET A 1 144 ? 0.344 -9.743 9.423 1.00 96.19 144 MET A O 1
ATOM 1206 N N . VAL A 1 145 ? -1.203 -8.146 9.136 1.00 96.44 145 VAL A N 1
ATOM 1207 C CA . VAL A 1 145 ? -0.265 -7.044 9.436 1.00 96.44 145 VAL A CA 1
ATOM 1208 C C . VAL A 1 145 ? 0.253 -7.150 10.872 1.00 96.44 145 VAL A C 1
ATOM 1210 O O . VAL A 1 145 ? 1.456 -7.032 11.094 1.00 96.44 145 VAL A O 1
ATOM 1213 N N . VAL A 1 146 ? -0.633 -7.399 11.842 1.00 96.25 146 VAL A N 1
ATOM 1214 C CA . VAL A 1 146 ? -0.243 -7.571 13.251 1.00 96.25 146 VAL A CA 1
ATOM 1215 C C . VAL A 1 146 ? 0.662 -8.788 13.413 1.00 96.25 146 VAL A C 1
ATOM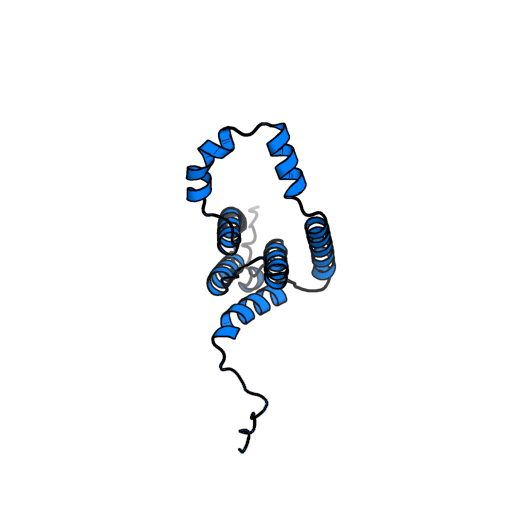 1217 O O . VAL A 1 146 ? 1.696 -8.686 14.065 1.00 96.25 146 VAL A O 1
ATOM 1220 N N . TRP A 1 147 ? 0.320 -9.912 12.783 1.00 95.38 147 TRP A N 1
ATOM 1221 C CA . TRP A 1 147 ? 1.142 -11.116 12.802 1.00 95.38 147 TRP A CA 1
ATOM 1222 C C . TRP A 1 147 ? 2.549 -10.843 12.270 1.00 95.38 147 TRP A C 1
ATOM 1224 O O . TRP A 1 147 ? 3.514 -11.136 12.964 1.00 95.38 147 TRP A O 1
ATOM 1234 N N . LEU A 1 148 ? 2.674 -10.209 11.099 1.00 94.12 148 LEU A N 1
ATOM 1235 C CA . LEU A 1 148 ? 3.970 -9.856 10.508 1.00 94.12 148 LEU A CA 1
ATOM 1236 C C . LEU A 1 148 ? 4.767 -8.862 11.367 1.00 94.12 148 LEU A C 1
ATOM 1238 O O . LEU A 1 148 ? 5.994 -8.870 11.333 1.00 94.12 148 LEU A O 1
ATOM 1242 N N . ALA A 1 149 ? 4.094 -7.998 12.130 1.00 93.88 149 ALA A N 1
ATOM 1243 C CA . ALA A 1 149 ? 4.750 -7.064 13.042 1.00 93.88 149 ALA A CA 1
ATOM 1244 C C . ALA A 1 149 ? 5.227 -7.724 14.340 1.00 93.88 149 ALA A C 1
ATOM 1246 O O . ALA A 1 149 ? 6.256 -7.326 14.884 1.00 93.88 149 ALA A O 1
ATOM 1247 N N . VAL A 1 150 ? 4.496 -8.723 14.833 1.00 92.62 150 VAL A N 1
ATOM 1248 C CA . VAL A 1 150 ? 4.786 -9.392 16.107 1.00 92.62 150 VAL A CA 1
ATOM 1249 C C . VAL A 1 150 ? 5.694 -10.605 15.921 1.00 92.62 150 VAL A C 1
ATOM 1251 O O . VAL A 1 150 ? 6.495 -10.885 16.807 1.00 92.62 150 VAL A O 1
ATOM 1254 N N . SER A 1 151 ? 5.630 -11.306 14.785 1.00 90.75 151 SER A N 1
ATOM 1255 C CA . SER A 1 151 ? 6.376 -12.550 14.560 1.00 90.75 151 SER A CA 1
ATOM 1256 C C . SER A 1 151 ? 7.886 -12.448 14.819 1.00 90.75 151 SER A C 1
ATOM 1258 O O . SER A 1 151 ? 8.414 -13.391 15.401 1.00 90.75 151 SER A O 1
ATOM 1260 N N . PRO A 1 152 ? 8.596 -11.345 14.488 1.00 87.56 152 PRO A N 1
ATOM 1261 C CA . PRO A 1 152 ? 10.027 -11.226 14.784 1.00 87.56 152 PRO A CA 1
ATOM 1262 C C . PRO A 1 152 ? 10.337 -11.015 16.275 1.00 87.56 152 PRO A C 1
ATOM 1264 O O . PRO A 1 152 ? 11.485 -11.154 16.684 1.00 87.56 152 PRO A O 1
ATOM 1267 N N . LEU A 1 153 ? 9.338 -10.638 17.079 1.00 87.56 153 LEU A N 1
ATOM 1268 C CA . LEU A 1 153 ? 9.473 -10.384 18.517 1.00 87.56 153 LEU A CA 1
ATOM 1269 C C . LEU A 1 153 ? 9.194 -11.634 19.359 1.00 87.56 153 LEU A C 1
ATOM 1271 O O . LEU A 1 153 ? 9.486 -11.649 20.554 1.00 87.56 153 LEU A O 1
ATOM 1275 N N . LEU A 1 154 ? 8.585 -12.662 18.761 1.00 86.56 154 LEU A N 1
ATOM 1276 C CA . LEU A 1 154 ? 8.282 -13.902 19.459 1.00 86.56 154 LEU A CA 1
ATOM 1277 C C . LEU A 1 154 ? 9.556 -14.748 19.589 1.00 86.56 154 LEU A C 1
ATOM 1279 O O . LEU A 1 154 ? 10.302 -14.882 18.617 1.00 86.56 154 LEU A O 1
ATOM 1283 N N . PRO A 1 155 ? 9.810 -15.351 20.763 1.00 84.62 155 PRO A N 1
ATOM 1284 C CA . PRO A 1 155 ? 10.911 -16.289 20.903 1.00 84.62 155 PRO A CA 1
ATOM 1285 C C . PRO A 1 155 ? 10.697 -17.477 19.960 1.00 84.62 155 PRO A C 1
ATOM 1287 O O . PRO A 1 155 ? 9.574 -17.957 19.787 1.00 84.62 155 PRO A O 1
ATOM 1290 N N . ALA A 1 156 ? 11.780 -17.969 19.358 1.00 78.38 156 ALA A N 1
ATOM 1291 C CA . ALA A 1 156 ? 11.728 -19.190 18.571 1.00 78.38 156 ALA A CA 1
ATOM 1292 C C . ALA A 1 156 ? 11.367 -20.357 19.500 1.00 78.38 156 ALA A C 1
ATOM 1294 O O . ALA A 1 156 ? 12.150 -20.750 20.364 1.00 78.38 156 ALA A O 1
ATOM 1295 N N . PHE A 1 157 ? 10.164 -20.903 19.337 1.00 73.56 157 PHE A N 1
ATOM 1296 C CA . PHE A 1 157 ? 9.766 -22.114 20.037 1.00 73.56 157 PHE A CA 1
ATOM 1297 C C . PHE A 1 157 ? 10.348 -23.312 19.293 1.00 73.56 157 PHE A C 1
ATOM 1299 O O . PHE A 1 157 ? 9.829 -23.735 18.259 1.00 73.56 157 PHE A O 1
ATOM 1306 N N . THR A 1 158 ? 11.440 -23.866 19.811 1.00 75.62 158 THR A N 1
ATOM 1307 C CA . THR A 1 158 ? 11.966 -25.140 19.323 1.00 75.62 158 THR A CA 1
ATOM 1308 C C . THR A 1 158 ? 11.019 -26.248 19.783 1.00 75.62 158 THR A C 1
ATOM 1310 O O . THR A 1 158 ? 11.088 -26.708 20.919 1.00 75.62 158 THR A O 1
ATOM 1313 N N . LEU A 1 159 ? 10.091 -26.656 18.912 1.00 73.06 159 LEU A N 1
ATOM 1314 C CA . LEU A 1 159 ? 9.097 -27.702 19.211 1.00 73.06 159 LEU A CA 1
ATOM 1315 C C . LEU A 1 159 ? 9.720 -29.097 19.383 1.00 73.06 159 LEU A C 1
ATOM 1317 O O . LEU A 1 159 ? 9.063 -30.011 19.873 1.00 73.06 159 LEU A O 1
ATOM 1321 N N . TRP A 1 160 ? 10.981 -29.261 18.983 1.00 73.38 160 TRP A N 1
ATOM 1322 C CA . TRP A 1 160 ? 11.725 -30.506 19.085 1.00 73.38 160 TRP A CA 1
ATOM 1323 C C . TRP A 1 160 ? 13.103 -30.232 19.696 1.00 73.38 160 TRP A C 1
ATOM 1325 O O . TRP A 1 160 ? 13.867 -29.460 19.109 1.00 73.38 160 TRP A O 1
ATOM 1335 N N . PRO A 1 161 ? 13.467 -30.837 20.841 1.00 73.00 161 PRO A N 1
ATOM 1336 C CA . PRO A 1 161 ? 14.841 -30.801 21.311 1.00 73.00 161 PRO A CA 1
ATOM 1337 C C . PRO A 1 161 ? 15.696 -31.515 20.262 1.00 73.00 161 PRO A C 1
ATOM 1339 O O . PRO A 1 161 ? 15.609 -32.732 20.105 1.00 73.00 161 PRO A O 1
ATOM 1342 N N . ALA A 1 162 ? 16.497 -30.772 19.498 1.00 67.75 162 ALA A N 1
ATOM 1343 C CA . ALA A 1 162 ? 17.542 -31.380 18.691 1.00 67.75 162 ALA A CA 1
ATOM 1344 C C . ALA A 1 162 ? 18.523 -32.035 19.671 1.00 67.75 162 ALA A C 1
ATOM 1346 O O . ALA A 1 162 ? 19.323 -31.351 20.310 1.00 67.75 162 ALA A O 1
ATOM 1347 N N . GLY A 1 163 ? 18.383 -33.350 19.863 1.00 64.12 163 GLY A N 1
ATOM 1348 C CA . GLY A 1 163 ? 19.322 -34.141 20.644 1.00 64.12 163 GLY A CA 1
ATOM 1349 C C . GLY A 1 163 ? 20.726 -33.873 20.117 1.00 64.12 163 GLY A C 1
ATOM 1350 O O . GLY A 1 163 ? 20.962 -33.969 18.913 1.00 64.12 163 GLY A O 1
ATOM 1351 N N . GLN A 1 164 ? 21.624 -33.461 21.011 1.00 64.12 164 GLN A N 1
ATOM 1352 C CA . GLN A 1 164 ? 23.037 -33.285 20.697 1.00 64.12 164 GLN A CA 1
ATOM 1353 C C . GLN A 1 164 ? 23.549 -34.561 20.010 1.00 64.12 164 GLN A C 1
ATOM 1355 O O . GLN A 1 164 ? 23.325 -35.644 20.557 1.00 64.12 164 GLN A O 1
ATOM 1360 N N . PRO A 1 165 ? 24.208 -34.476 18.840 1.00 62.94 165 PRO A N 1
ATOM 1361 C CA . PRO A 1 165 ? 24.872 -35.638 18.277 1.00 62.94 165 PRO A CA 1
ATOM 1362 C C . PRO A 1 165 ? 25.975 -36.056 19.253 1.00 62.94 165 PRO A C 1
ATOM 1364 O O . PRO A 1 165 ? 26.958 -35.343 19.441 1.00 62.94 165 PRO A O 1
ATOM 1367 N N . THR A 1 166 ? 25.774 -37.186 19.928 1.00 67.69 166 THR A N 1
ATOM 1368 C CA . THR A 1 166 ? 26.823 -37.858 20.690 1.00 67.69 166 THR A CA 1
ATOM 1369 C C . THR A 1 166 ? 27.886 -38.319 19.701 1.00 67.69 166 THR A C 1
ATOM 1371 O O . THR A 1 166 ? 27.585 -39.110 18.806 1.00 67.69 166 THR A O 1
ATOM 1374 N N . THR A 1 167 ? 29.087 -37.765 19.842 1.00 65.44 167 THR A N 1
ATOM 1375 C CA . THR A 1 167 ? 30.327 -38.228 19.204 1.00 65.44 167 THR A CA 1
ATOM 1376 C C . THR A 1 167 ? 30.644 -39.668 19.561 1.00 65.44 167 THR A C 1
ATOM 1378 O O . THR A 1 167 ? 30.425 -40.010 20.747 1.00 65.44 167 THR A O 1
#

Foldseek 3Di:
DDDPDPPDDDDDQVVLQDFLVCVLLLLVLVVVCVVVVFWQQDLVLVLVLLCLSRPRDPDPVVNVVSVVVSVVVSVVNRVVRGPDDDVVVCVVCVVVVVPDDPVVVVVVVVVVDDVVVVVVSVVSVVVCVVVVVPDSSRVVSNVVSVCVVCVVVDPDDPPDPPPDPDD